Protein AF-A0A7D3WZM2-F1 (afdb_monomer_lite)

Secondary structure (DSSP, 8-state):
---HHHHHHHHHHHHHHHHHHHHIIIIITS-GGGPPPHHHHHHHHHHHHT--HHHHHHHHHT--

Foldseek 3Di:
DQDPVNVVVVVVVVLLVVLQVQLCVQAVPDPPVNHDDSLVSLVVSCVVSVHDSVVSVVSCVVVD

pLDDT: mean 89.92, std 9.89, range [45.97, 96.88]

Radius of gyration: 13.52 Å; chains: 1; bounding box: 32×25×36 Å

Sequence (64 aa):
MTTPAAVRQANLDQRNQRIRDAFYKRFTNVPRAQRPEREQVVAQLADEYFLSEKTVEKVLVGYR

Structure (mmCIF, N/CA/C/O backbone):
data_AF-A0A7D3WZM2-F1
#
_entry.id   AF-A0A7D3WZM2-F1
#
loop_
_atom_site.group_PDB
_atom_site.id
_atom_site.type_symbol
_atom_site.label_atom_id
_atom_site.label_alt_id
_atom_site.label_comp_id
_atom_site.label_asym_id
_atom_site.label_entity_id
_atom_site.label_seq_id
_atom_site.pdbx_PDB_ins_code
_atom_site.Cartn_x
_atom_site.Cartn_y
_atom_site.Cartn_z
_atom_site.occupancy
_atom_site.B_iso_or_equiv
_atom_site.auth_seq_id
_atom_site.auth_comp_id
_atom_site.auth_asym_id
_atom_site.auth_atom_id
_at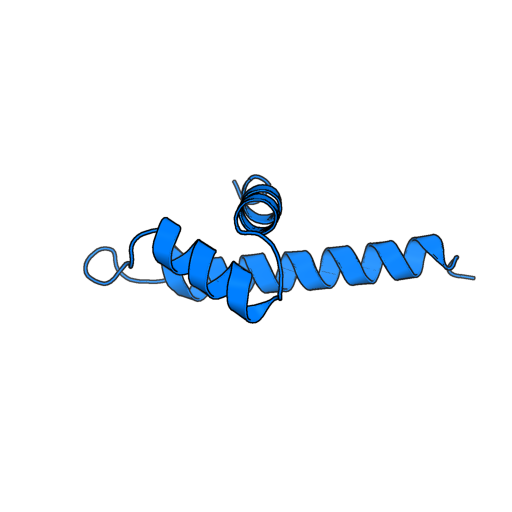om_site.pdbx_PDB_model_num
ATOM 1 N N . MET A 1 1 ?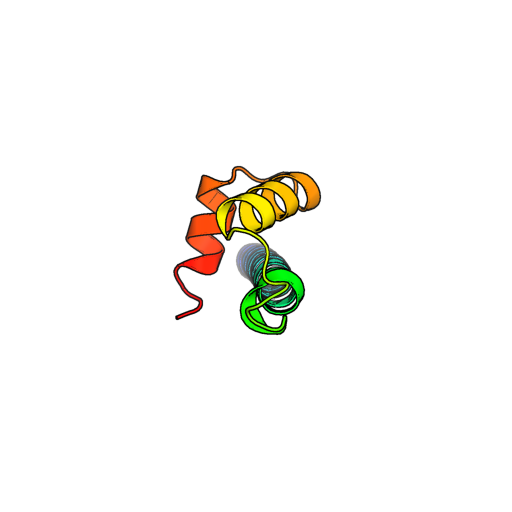 16.807 -17.033 -20.336 1.00 60.22 1 MET A N 1
ATOM 2 C CA . MET A 1 1 ? 17.364 -15.728 -19.916 1.00 60.22 1 MET A CA 1
ATOM 3 C C . MET A 1 1 ? 16.202 -14.788 -19.637 1.00 60.22 1 MET A C 1
ATOM 5 O O . MET A 1 1 ? 15.342 -14.656 -20.498 1.00 60.22 1 MET A O 1
ATOM 9 N N . THR A 1 2 ? 16.113 -14.201 -18.444 1.00 71.38 2 THR A N 1
ATOM 10 C CA . THR A 1 2 ? 15.098 -13.184 -18.125 1.00 71.38 2 THR A CA 1
ATOM 11 C C . THR A 1 2 ? 15.493 -11.859 -18.765 1.00 71.38 2 THR A C 1
ATOM 13 O O . THR A 1 2 ? 16.630 -11.410 -18.641 1.00 71.38 2 THR A O 1
ATOM 16 N N . THR A 1 3 ? 14.569 -11.236 -19.495 1.00 87.31 3 THR A N 1
ATOM 17 C CA . THR A 1 3 ? 14.828 -9.930 -20.106 1.00 87.31 3 THR A CA 1
ATOM 18 C C . THR A 1 3 ? 14.830 -8.840 -19.027 1.00 87.31 3 THR A C 1
ATOM 20 O O . THR A 1 3 ? 14.114 -8.964 -18.027 1.00 87.31 3 THR A O 1
ATOM 23 N N . PRO A 1 4 ? 15.560 -7.727 -19.215 1.00 86.25 4 PRO A N 1
ATOM 24 C CA . PRO A 1 4 ? 15.497 -6.588 -18.297 1.00 86.25 4 PRO A CA 1
ATOM 25 C C . PRO A 1 4 ? 14.067 -6.072 -18.066 1.00 86.25 4 PRO A C 1
ATOM 27 O O . PRO A 1 4 ? 13.741 -5.614 -16.973 1.00 86.25 4 PRO A O 1
ATOM 30 N N . ALA A 1 5 ? 13.194 -6.184 -19.072 1.00 87.69 5 ALA A N 1
ATOM 31 C CA . ALA A 1 5 ? 11.776 -5.852 -18.957 1.00 87.69 5 ALA A CA 1
ATOM 32 C C . ALA A 1 5 ? 11.032 -6.786 -17.985 1.00 87.69 5 ALA A C 1
ATOM 34 O O . ALA A 1 5 ? 10.298 -6.302 -17.126 1.00 87.69 5 ALA A O 1
ATOM 35 N N . ALA A 1 6 ? 11.273 -8.100 -18.060 1.00 89.12 6 ALA A N 1
ATOM 36 C CA . ALA A 1 6 ? 10.665 -9.074 -17.154 1.00 89.12 6 ALA A CA 1
ATOM 37 C C . ALA A 1 6 ? 11.088 -8.848 -15.693 1.00 89.12 6 ALA A C 1
ATOM 39 O O . ALA A 1 6 ? 10.263 -8.936 -14.789 1.00 89.12 6 ALA A O 1
ATOM 40 N N . VAL A 1 7 ? 12.354 -8.487 -15.459 1.00 91.88 7 VAL A N 1
ATOM 41 C CA . VAL A 1 7 ? 12.858 -8.179 -14.108 1.00 91.88 7 VAL A CA 1
ATOM 42 C C . VAL A 1 7 ? 12.211 -6.911 -13.545 1.00 91.88 7 VAL A C 1
ATOM 44 O O . VAL A 1 7 ? 11.792 -6.890 -12.389 1.00 91.88 7 VAL A O 1
ATOM 47 N N . ARG A 1 8 ? 12.075 -5.855 -14.360 1.00 90.50 8 ARG A N 1
ATOM 48 C CA . ARG A 1 8 ? 11.376 -4.625 -13.946 1.00 90.50 8 ARG A CA 1
ATOM 49 C C . ARG A 1 8 ? 9.921 -4.904 -13.583 1.00 90.50 8 ARG A C 1
ATOM 51 O O . ARG A 1 8 ? 9.461 -4.408 -12.559 1.00 90.50 8 ARG A O 1
ATOM 58 N N . GLN A 1 9 ? 9.229 -5.710 -14.387 1.00 91.38 9 GLN A N 1
ATOM 59 C CA . GLN A 1 9 ? 7.843 -6.079 -14.121 1.00 91.38 9 GLN A CA 1
ATOM 60 C C . GLN A 1 9 ? 7.715 -6.878 -12.818 1.00 91.38 9 GLN A C 1
ATOM 62 O O . GLN A 1 9 ? 6.920 -6.509 -11.962 1.00 91.38 9 GLN A O 1
ATOM 67 N N . ALA A 1 10 ? 8.570 -7.881 -12.604 1.00 92.81 10 ALA A N 1
ATOM 68 C CA . ALA A 1 10 ? 8.573 -8.665 -11.370 1.00 92.81 10 ALA A CA 1
ATOM 69 C C . ALA A 1 10 ? 8.804 -7.798 -10.116 1.00 92.81 10 ALA A C 1
ATOM 71 O O . ALA A 1 10 ? 8.132 -7.978 -9.102 1.00 92.81 10 ALA A O 1
ATOM 72 N N . ASN A 1 11 ? 9.704 -6.811 -10.191 1.00 94.06 11 ASN A N 1
ATOM 73 C CA .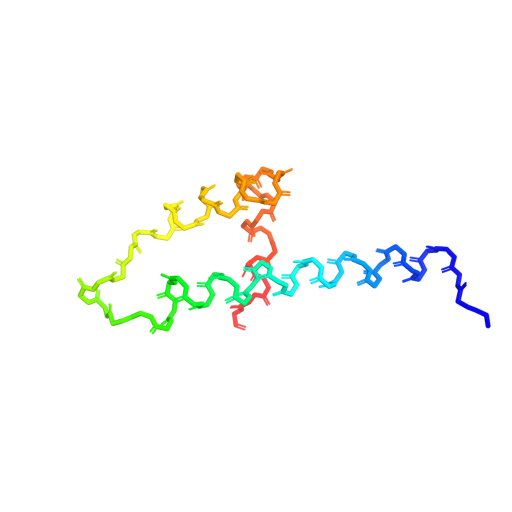 ASN A 1 11 ? 9.939 -5.871 -9.091 1.00 94.06 11 ASN A CA 1
ATOM 74 C C . ASN A 1 11 ? 8.722 -4.972 -8.822 1.00 94.06 11 ASN A C 1
ATOM 76 O O . ASN A 1 11 ? 8.390 -4.706 -7.663 1.00 94.06 11 ASN A O 1
ATOM 80 N N . LEU A 1 12 ? 8.048 -4.506 -9.879 1.00 93.25 12 LEU A N 1
ATOM 81 C CA . LEU A 1 12 ? 6.810 -3.734 -9.751 1.00 93.25 12 LEU A CA 1
ATOM 82 C C . LEU A 1 12 ? 5.707 -4.568 -9.099 1.00 93.25 12 LEU A C 1
ATOM 84 O O . LEU A 1 12 ? 5.060 -4.089 -8.169 1.00 93.25 12 LEU A O 1
ATOM 88 N N . ASP A 1 13 ? 5.533 -5.814 -9.531 1.00 93.88 13 ASP A N 1
ATOM 89 C CA . ASP A 1 13 ? 4.530 -6.725 -8.981 1.00 93.88 13 ASP A CA 1
ATOM 90 C C . ASP A 1 13 ? 4.816 -7.041 -7.513 1.00 93.88 13 ASP A C 1
ATOM 92 O O . ASP A 1 13 ? 3.910 -6.980 -6.680 1.00 93.88 13 ASP A O 1
ATOM 96 N N . GLN A 1 14 ? 6.085 -7.265 -7.162 1.00 95.50 14 GLN A N 1
ATOM 97 C CA . GLN A 1 14 ? 6.494 -7.480 -5.777 1.00 95.50 14 GLN A CA 1
ATOM 98 C C . GLN A 1 14 ? 6.199 -6.256 -4.899 1.00 95.50 14 GLN A C 1
ATOM 100 O O . GLN A 1 14 ? 5.667 -6.407 -3.797 1.00 95.50 14 GLN A O 1
ATOM 105 N N . ARG A 1 15 ? 6.504 -5.037 -5.366 1.00 95.12 15 ARG A N 1
ATOM 106 C CA . ARG A 1 15 ? 6.162 -3.804 -4.637 1.00 95.12 15 ARG A CA 1
ATOM 107 C C . ARG A 1 15 ? 4.650 -3.672 -4.466 1.00 95.12 15 ARG A C 1
ATOM 109 O O . ARG A 1 15 ? 4.182 -3.392 -3.367 1.00 95.12 15 ARG A O 1
ATOM 116 N N . ASN A 1 16 ? 3.891 -3.897 -5.536 1.00 95.12 16 ASN A N 1
ATOM 117 C CA . ASN A 1 16 ? 2.435 -3.793 -5.519 1.00 95.12 16 ASN A CA 1
ATOM 118 C C . ASN A 1 16 ? 1.808 -4.811 -4.556 1.00 95.12 16 ASN A C 1
ATOM 120 O O . ASN A 1 16 ? 0.855 -4.479 -3.854 1.00 95.12 16 ASN A O 1
ATOM 124 N N . GLN A 1 17 ? 2.369 -6.020 -4.471 1.00 95.12 17 GLN A N 1
ATOM 125 C CA . GLN A 1 17 ? 1.931 -7.018 -3.501 1.00 95.12 17 GLN A CA 1
ATOM 126 C C . GLN A 1 17 ? 2.190 -6.564 -2.061 1.00 95.12 17 GLN A C 1
ATOM 128 O O . GLN A 1 17 ? 1.286 -6.632 -1.235 1.00 95.12 17 GLN A O 1
ATOM 133 N N . ARG A 1 18 ? 3.371 -6.005 -1.769 1.00 95.88 18 ARG A N 1
ATOM 134 C CA . ARG A 1 18 ? 3.686 -5.473 -0.429 1.00 95.88 18 ARG A CA 1
ATOM 135 C C . ARG A 1 18 ? 2.729 -4.357 -0.001 1.00 95.88 18 ARG A C 1
ATOM 137 O O . ARG A 1 18 ? 2.280 -4.353 1.142 1.00 95.88 18 ARG A O 1
ATOM 144 N N . ILE A 1 19 ? 2.371 -3.458 -0.922 1.00 95.62 19 ILE A N 1
ATOM 145 C CA . ILE A 1 19 ? 1.382 -2.394 -0.678 1.00 95.62 19 ILE A CA 1
ATOM 146 C C . ILE A 1 19 ? 0.017 -2.997 -0.309 1.00 95.62 19 ILE A C 1
ATOM 148 O O . ILE A 1 19 ? -0.606 -2.560 0.659 1.00 95.62 19 ILE A O 1
ATOM 152 N N . ARG A 1 20 ? -0.437 -4.027 -1.035 1.00 95.00 20 ARG A N 1
ATOM 153 C CA . ARG A 1 20 ? -1.707 -4.723 -0.752 1.00 95.00 20 ARG A CA 1
ATOM 154 C C . ARG A 1 20 ? -1.690 -5.427 0.597 1.00 95.00 20 ARG A C 1
ATOM 156 O O . ARG A 1 20 ? -2.636 -5.280 1.363 1.00 95.00 20 ARG A O 1
ATOM 163 N N . ASP A 1 21 ? -0.612 -6.137 0.912 1.00 94.94 21 ASP A N 1
ATOM 164 C CA . ASP A 1 21 ? -0.477 -6.845 2.187 1.00 94.94 21 ASP A CA 1
ATOM 165 C C . ASP A 1 21 ? -0.468 -5.863 3.369 1.00 94.94 21 ASP A C 1
ATOM 167 O O . ASP 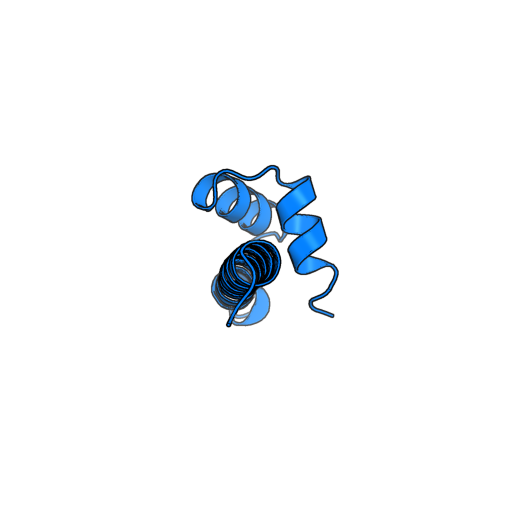A 1 21 ? -1.085 -6.116 4.407 1.00 94.94 21 ASP A O 1
ATOM 171 N N . ALA A 1 22 ? 0.204 -4.718 3.215 1.00 95.00 22 ALA A N 1
ATOM 172 C CA . ALA A 1 22 ? 0.218 -3.660 4.219 1.00 95.00 22 ALA A CA 1
ATOM 173 C C . ALA A 1 22 ? -1.173 -3.032 4.400 1.00 95.00 22 ALA A C 1
ATOM 175 O O . ALA A 1 22 ? -1.631 -2.879 5.535 1.00 95.00 22 ALA A O 1
ATOM 176 N N . PHE A 1 23 ? -1.881 -2.749 3.302 1.00 94.62 23 PHE A N 1
ATOM 177 C CA . PHE A 1 23 ? -3.261 -2.265 3.348 1.00 94.62 23 PHE A CA 1
ATOM 178 C C . PHE A 1 23 ? -4.194 -3.271 4.035 1.00 94.62 23 PHE A C 1
ATOM 180 O O . PHE A 1 23 ? -4.943 -2.903 4.940 1.00 94.62 23 PHE A O 1
ATOM 187 N N . TYR A 1 24 ? -4.107 -4.555 3.677 1.00 92.62 24 TYR A N 1
ATOM 188 C CA . TYR A 1 24 ? -4.899 -5.615 4.298 1.00 92.62 24 TYR A CA 1
ATOM 189 C C . TYR A 1 24 ? -4.682 -5.664 5.813 1.00 92.62 24 TYR A C 1
ATOM 191 O O . TYR A 1 24 ? -5.649 -5.693 6.569 1.00 92.62 24 TYR A O 1
ATOM 199 N N . LYS A 1 25 ? -3.428 -5.602 6.276 1.00 92.44 25 LYS A N 1
ATOM 200 C CA . LYS A 1 25 ? -3.102 -5.619 7.711 1.00 92.44 25 LYS A CA 1
ATOM 201 C C . LYS A 1 25 ? -3.638 -4.403 8.466 1.00 92.44 25 LYS A C 1
ATOM 203 O O . LYS A 1 25 ? -4.095 -4.567 9.591 1.00 92.44 25 LYS A O 1
ATOM 208 N N . ARG A 1 26 ? -3.567 -3.207 7.871 1.00 91.38 26 ARG A N 1
ATOM 209 C CA . ARG A 1 26 ? -3.917 -1.933 8.530 1.00 91.38 26 ARG A CA 1
ATOM 210 C C . ARG A 1 26 ? -5.400 -1.573 8.437 1.00 91.38 26 ARG A C 1
ATOM 212 O O . ARG A 1 26 ? -5.896 -0.856 9.296 1.00 91.38 26 ARG A O 1
ATOM 219 N N . PHE A 1 27 ? -6.104 -2.060 7.417 1.00 89.62 27 PHE A N 1
ATOM 220 C CA . PHE A 1 27 ? -7.502 -1.708 7.161 1.00 89.62 27 PHE A CA 1
ATOM 221 C C . PHE A 1 27 ? -8.433 -2.925 7.225 1.00 89.62 27 PHE A C 1
ATOM 223 O O . PHE A 1 27 ? -9.388 -2.944 8.004 1.00 89.62 27 PHE A O 1
ATOM 230 N N . THR A 1 28 ? -8.165 -3.967 6.436 1.00 86.69 28 THR A N 1
ATOM 231 C CA . THR A 1 28 ? -9.094 -5.100 6.276 1.00 86.69 28 THR A CA 1
ATOM 232 C C . THR A 1 28 ? -9.105 -6.041 7.483 1.00 86.69 28 THR A C 1
ATOM 234 O O . THR A 1 28 ? -10.180 -6.410 7.952 1.00 86.69 28 THR A O 1
ATOM 237 N N . ASN A 1 29 ? -7.932 -6.387 8.018 1.00 89.62 29 ASN A N 1
ATOM 238 C CA . ASN A 1 29 ? -7.747 -7.348 9.112 1.00 89.62 29 ASN A CA 1
ATOM 239 C C . ASN A 1 29 ? -7.975 -6.749 10.513 1.00 89.62 29 ASN A C 1
ATOM 241 O O . ASN A 1 29 ? -7.797 -7.427 11.522 1.00 89.62 29 ASN A O 1
ATOM 245 N N . VAL A 1 30 ? -8.337 -5.469 10.588 1.00 87.88 30 VAL A N 1
ATOM 246 C CA . VAL A 1 30 ? -8.596 -4.767 11.848 1.00 87.88 30 VAL A CA 1
ATOM 247 C C . VAL A 1 30 ? -10.095 -4.841 12.175 1.00 87.88 30 VAL A C 1
ATOM 249 O O . VAL A 1 30 ? -10.922 -4.687 11.262 1.00 87.88 30 VAL A O 1
ATOM 252 N N . PRO A 1 31 ? -10.484 -5.057 13.451 1.00 88.94 31 PRO A N 1
ATOM 253 C CA . PRO A 1 31 ? -11.882 -5.001 13.869 1.00 88.94 31 PRO A CA 1
ATOM 254 C C . PRO A 1 31 ? -12.533 -3.677 13.470 1.00 88.94 31 PRO A C 1
ATOM 256 O O . PRO A 1 31 ? -11.915 -2.622 13.582 1.00 88.94 31 PRO A O 1
ATOM 259 N N . ARG A 1 32 ? -13.809 -3.705 13.067 1.00 83.62 32 ARG A N 1
ATOM 260 C CA . ARG A 1 32 ? -14.517 -2.514 12.556 1.00 83.62 32 ARG A CA 1
ATOM 261 C C . ARG A 1 32 ? -14.459 -1.313 13.507 1.00 83.62 32 ARG A C 1
ATOM 263 O O . ARG A 1 32 ? -14.355 -0.192 13.035 1.00 83.62 32 ARG A O 1
ATOM 270 N N . ALA A 1 33 ? -14.488 -1.550 14.819 1.00 87.50 33 ALA A N 1
ATOM 271 C CA . ALA A 1 33 ? -14.415 -0.500 15.838 1.00 87.50 33 ALA A CA 1
ATOM 272 C C . ALA A 1 33 ? -13.052 0.220 15.908 1.00 87.50 33 ALA A C 1
ATOM 274 O O . ALA A 1 33 ? -12.975 1.316 16.443 1.00 87.50 33 ALA A O 1
ATOM 275 N N . GLN A 1 34 ? -11.987 -0.398 15.393 1.00 85.06 34 GLN A N 1
ATOM 276 C CA . GLN A 1 34 ? -10.617 0.131 15.395 1.00 85.06 34 GLN A CA 1
ATOM 277 C C . GLN A 1 34 ? -10.115 0.425 13.977 1.00 85.06 34 GLN A C 1
ATOM 279 O O . GLN A 1 34 ? -8.952 0.775 13.794 1.00 85.06 34 GLN A O 1
ATOM 284 N N . ARG A 1 35 ? -10.963 0.220 12.962 1.00 88.94 35 ARG A N 1
ATOM 285 C CA . ARG A 1 35 ? -10.574 0.372 11.566 1.00 88.94 35 ARG A CA 1
ATOM 286 C C . ARG A 1 35 ? -10.356 1.864 11.282 1.00 88.94 35 ARG A C 1
ATOM 288 O O . ARG A 1 35 ? -11.318 2.620 11.401 1.00 88.94 35 ARG A O 1
ATOM 295 N N . PRO A 1 36 ? -9.135 2.282 10.911 1.00 87.62 36 PRO A N 1
ATOM 296 C CA . PRO A 1 36 ? -8.878 3.661 10.512 1.00 87.62 36 PRO A CA 1
ATOM 297 C C . PRO A 1 36 ? -9.619 3.995 9.215 1.00 87.62 36 PRO A C 1
ATOM 299 O O . PRO A 1 36 ? -10.009 3.097 8.460 1.00 87.62 36 PRO A O 1
ATOM 302 N N . GLU A 1 37 ? -9.769 5.286 8.925 1.00 92.50 37 GLU A N 1
ATOM 303 C CA . GLU A 1 37 ? -10.339 5.714 7.651 1.00 92.50 37 GLU A CA 1
ATOM 304 C C . GLU A 1 37 ? -9.456 5.249 6.494 1.00 92.50 37 GLU A C 1
ATOM 306 O O . GLU A 1 37 ? -8.223 5.277 6.561 1.00 92.50 37 GLU A O 1
ATOM 311 N N . ARG A 1 38 ? -10.088 4.812 5.402 1.00 91.19 38 ARG A N 1
ATOM 312 C CA . ARG A 1 38 ? -9.364 4.245 4.257 1.00 91.19 38 ARG A CA 1
ATOM 313 C C . ARG A 1 38 ? -8.336 5.230 3.698 1.00 91.19 38 ARG A C 1
ATOM 315 O O . ARG A 1 38 ? -7.215 4.830 3.400 1.00 91.19 38 ARG A O 1
ATOM 322 N N . GLU A 1 39 ? -8.723 6.497 3.588 1.00 93.38 39 GLU A N 1
ATOM 323 C CA . GLU A 1 39 ? -7.876 7.587 3.093 1.00 93.38 39 GLU A CA 1
ATOM 324 C C . GLU A 1 39 ? -6.622 7.772 3.956 1.00 93.38 39 GLU A C 1
ATOM 326 O O . GLU A 1 39 ? -5.533 7.951 3.420 1.00 93.38 39 GLU A O 1
ATOM 331 N N . GLN A 1 40 ? -6.729 7.609 5.280 1.00 94.56 40 GLN A N 1
ATOM 332 C CA . GLN A 1 40 ? -5.576 7.696 6.183 1.00 94.56 40 GLN A CA 1
ATOM 333 C C . GLN A 1 40 ? -4.574 6.568 5.928 1.00 94.56 40 GLN A C 1
ATOM 335 O O . GLN A 1 40 ? -3.367 6.800 5.902 1.00 94.56 40 GLN A O 1
ATOM 340 N N . V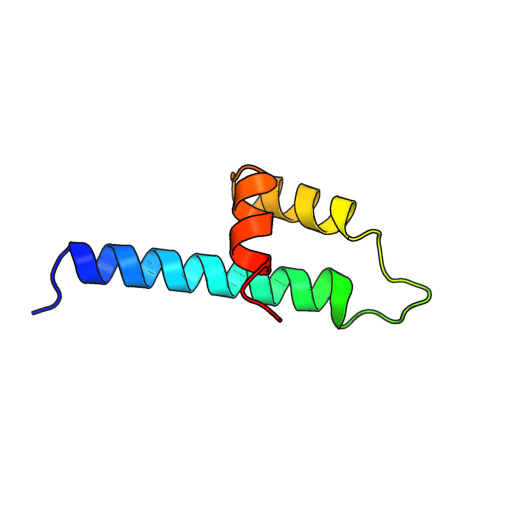AL A 1 41 ? -5.060 5.343 5.711 1.00 94.31 41 VAL A N 1
ATOM 341 C CA . VAL A 1 41 ? -4.189 4.200 5.391 1.00 94.31 41 VAL A CA 1
ATOM 342 C C . VAL A 1 41 ? -3.540 4.385 4.020 1.00 94.31 41 VAL A C 1
ATOM 344 O O . VAL A 1 41 ? -2.370 4.054 3.849 1.00 94.31 41 VAL A O 1
ATOM 347 N N . VAL A 1 42 ? -4.271 4.932 3.047 1.00 95.44 42 VAL A N 1
ATOM 348 C CA . VAL A 1 42 ? -3.744 5.230 1.709 1.00 95.44 42 VAL A CA 1
ATOM 349 C C . VAL A 1 42 ? -2.659 6.305 1.766 1.00 95.44 42 VAL A C 1
ATOM 351 O O . VAL A 1 42 ? -1.602 6.090 1.177 1.00 95.44 42 VAL A O 1
ATOM 354 N N . ALA A 1 43 ? -2.867 7.391 2.513 1.00 96.38 43 ALA A N 1
ATOM 355 C CA . ALA A 1 43 ? -1.865 8.437 2.722 1.00 96.38 43 ALA A CA 1
ATOM 356 C C . ALA A 1 43 ? -0.596 7.883 3.394 1.00 96.38 43 ALA A C 1
ATOM 358 O O . ALA A 1 43 ? 0.508 8.072 2.892 1.00 96.38 43 ALA A O 1
ATOM 359 N N . GLN A 1 44 ? -0.743 7.075 4.452 1.00 95.94 44 GLN A N 1
ATOM 360 C CA . GLN A 1 44 ? 0.397 6.418 5.110 1.00 95.94 44 GLN A CA 1
ATOM 361 C C . GLN A 1 44 ? 1.194 5.517 4.156 1.00 95.94 44 GLN A C 1
ATOM 363 O O . GLN A 1 44 ? 2.422 5.491 4.200 1.00 95.94 44 GLN A O 1
ATOM 368 N N . LEU A 1 45 ? 0.509 4.753 3.300 1.00 96.00 45 LEU A N 1
ATOM 369 C CA . LEU A 1 45 ? 1.162 3.898 2.305 1.00 96.00 45 LEU A CA 1
ATOM 370 C C . LEU A 1 45 ? 1.798 4.715 1.173 1.00 96.00 45 LEU A C 1
ATOM 372 O O . LEU A 1 45 ? 2.822 4.306 0.631 1.00 96.00 45 LEU A O 1
ATOM 376 N N . ALA A 1 46 ? 1.209 5.849 0.798 1.00 96.88 46 ALA A N 1
ATOM 377 C CA . ALA A 1 46 ? 1.782 6.759 -0.187 1.00 96.88 46 ALA A CA 1
ATOM 378 C C . ALA A 1 46 ? 3.139 7.289 0.298 1.00 96.88 46 ALA A C 1
ATOM 380 O O . ALA A 1 46 ? 4.130 7.170 -0.426 1.00 96.88 46 ALA A O 1
ATOM 381 N N . ASP A 1 47 ? 3.204 7.734 1.553 1.00 96.69 47 ASP A N 1
ATOM 382 C CA . ASP A 1 47 ? 4.440 8.198 2.184 1.00 96.69 47 ASP A CA 1
ATOM 383 C C . ASP A 1 47 ? 5.474 7.070 2.343 1.00 96.69 47 ASP A C 1
ATOM 385 O O . ASP A 1 47 ? 6.627 7.221 1.943 1.00 96.69 47 ASP A O 1
ATOM 389 N N . GLU A 1 48 ? 5.067 5.905 2.860 1.00 95.81 48 GLU A N 1
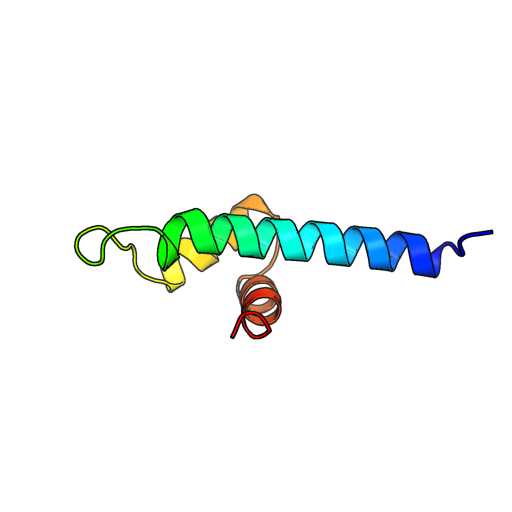ATOM 390 C CA . GLU A 1 48 ? 5.963 4.764 3.115 1.00 95.81 48 GLU A CA 1
ATOM 391 C C . GLU A 1 48 ? 6.633 4.225 1.844 1.00 95.81 48 GLU A C 1
ATOM 393 O O . GLU A 1 48 ? 7.794 3.811 1.868 1.00 95.81 48 GLU A O 1
ATOM 398 N N . TYR A 1 49 ? 5.905 4.221 0.725 1.00 95.00 49 TYR A N 1
ATOM 399 C CA . TYR A 1 49 ? 6.402 3.709 -0.552 1.00 95.00 49 TYR A CA 1
ATOM 400 C C . TYR A 1 49 ? 6.900 4.811 -1.495 1.00 95.00 49 TYR A C 1
ATOM 402 O O . TYR A 1 49 ? 7.311 4.492 -2.615 1.00 95.00 49 TYR A O 1
ATOM 410 N N . PHE A 1 50 ? 6.893 6.076 -1.058 1.00 95.75 50 PHE A N 1
ATOM 411 C CA . PHE A 1 50 ? 7.262 7.250 -1.857 1.00 95.75 50 PHE A CA 1
ATOM 412 C C . PHE A 1 50 ? 6.490 7.321 -3.186 1.00 95.75 50 PHE A C 1
ATOM 414 O O . PHE A 1 50 ? 7.052 7.540 -4.263 1.00 95.75 50 PHE A O 1
ATOM 421 N N . LEU A 1 51 ? 5.181 7.078 -3.118 1.00 95.25 51 LEU A N 1
ATOM 422 C CA . LEU A 1 51 ? 4.258 7.107 -4.249 1.00 95.25 51 LEU A CA 1
ATOM 423 C C . LEU A 1 51 ? 3.194 8.178 -4.030 1.00 95.25 51 LEU A C 1
ATOM 425 O O . LEU A 1 51 ? 2.909 8.571 -2.910 1.00 95.25 51 LEU A O 1
ATOM 429 N N . SER A 1 52 ? 2.539 8.616 -5.104 1.00 96.62 52 SER A N 1
ATOM 430 C CA . SER A 1 52 ? 1.319 9.410 -4.947 1.00 96.62 52 SER A CA 1
ATOM 431 C C . SER A 1 52 ? 0.168 8.541 -4.442 1.00 96.62 52 SER A C 1
ATOM 433 O O . SER A 1 52 ? 0.044 7.382 -4.851 1.00 96.62 52 SER A O 1
ATOM 435 N N . GLU A 1 53 ? -0.738 9.122 -3.654 1.00 95.25 53 GLU A N 1
ATOM 436 C CA . GLU A 1 53 ? -1.972 8.455 -3.210 1.00 95.25 53 GLU A CA 1
ATOM 437 C C . GLU A 1 53 ? -2.741 7.857 -4.392 1.00 95.25 53 GLU A C 1
ATOM 439 O O . GLU A 1 53 ? -3.107 6.688 -4.373 1.00 95.25 53 GLU A O 1
ATOM 444 N N . LYS A 1 54 ? -2.855 8.592 -5.507 1.00 94.94 54 LYS A N 1
ATOM 445 C CA . LYS A 1 54 ? -3.467 8.101 -6.756 1.00 94.94 54 LYS A CA 1
ATOM 446 C C . LYS A 1 54 ? -2.821 6.815 -7.289 1.00 94.94 54 LYS A C 1
ATOM 448 O O . LYS A 1 54 ? -3.491 6.002 -7.924 1.00 94.94 54 LYS A O 1
ATOM 453 N N . THR A 1 55 ? -1.515 6.639 -7.102 1.00 94.94 55 THR A N 1
ATOM 454 C CA . THR A 1 55 ? -0.806 5.424 -7.527 1.00 94.94 55 THR A CA 1
ATOM 455 C C . THR A 1 55 ? -1.095 4.268 -6.581 1.00 94.94 55 THR A C 1
ATOM 457 O O . THR A 1 55 ? -1.373 3.167 -7.052 1.00 94.94 55 THR A O 1
ATOM 460 N N . VAL A 1 56 ? -1.087 4.518 -5.271 1.00 95.00 56 VAL A N 1
ATOM 461 C CA . VAL A 1 56 ? -1.467 3.525 -4.256 1.00 95.00 56 VAL A CA 1
ATOM 462 C C . VAL A 1 56 ? -2.907 3.067 -4.477 1.00 95.00 56 VAL A C 1
ATOM 464 O O . VAL A 1 56 ? -3.159 1.871 -4.579 1.00 95.00 56 VAL A O 1
ATOM 467 N N . GLU A 1 57 ? -3.828 4.005 -4.688 1.00 94.06 57 GLU A N 1
ATOM 468 C CA . GLU A 1 57 ? -5.216 3.741 -5.065 1.00 94.06 57 GLU A CA 1
ATOM 469 C C . GLU A 1 57 ? -5.308 2.787 -6.254 1.00 94.06 57 GLU A C 1
ATOM 471 O O . GLU A 1 57 ? -5.942 1.743 -6.153 1.00 94.06 57 GLU A O 1
ATOM 476 N N . LYS A 1 58 ? -4.605 3.069 -7.359 1.00 94.12 58 LYS A N 1
ATOM 477 C CA . LYS A 1 58 ? -4.573 2.180 -8.536 1.00 94.12 58 LYS A CA 1
ATOM 478 C C . LYS A 1 58 ? -4.073 0.771 -8.215 1.00 94.12 58 LYS A C 1
ATOM 480 O O . LYS A 1 58 ? -4.601 -0.194 -8.764 1.00 94.12 58 LYS A O 1
ATOM 485 N N . VAL A 1 59 ? -3.068 0.638 -7.348 1.00 93.31 59 VAL A N 1
ATOM 486 C CA . VAL A 1 59 ? -2.555 -0.671 -6.905 1.00 93.31 59 VAL A CA 1
ATOM 487 C C . VAL A 1 59 ? -3.621 -1.444 -6.118 1.00 93.31 59 VAL A C 1
ATOM 489 O O . VAL A 1 59 ? -3.719 -2.670 -6.268 1.00 93.31 59 VAL A O 1
ATOM 492 N N . LEU A 1 60 ? -4.426 -0.729 -5.326 1.00 91.38 60 LEU A N 1
ATOM 493 C CA . LEU A 1 60 ? -5.508 -1.267 -4.500 1.00 91.38 60 LEU A CA 1
ATOM 494 C C . LEU A 1 60 ? -6.823 -1.492 -5.269 1.00 91.38 60 LEU A C 1
ATOM 496 O O . LEU A 1 60 ? -7.583 -2.372 -4.883 1.00 91.38 60 LEU A O 1
ATOM 500 N N . VAL A 1 61 ? -7.099 -0.773 -6.367 1.00 83.19 61 VAL A N 1
ATOM 501 C CA . VAL A 1 61 ? -8.317 -0.964 -7.190 1.00 83.19 61 VAL A CA 1
ATOM 502 C C . VAL A 1 61 ? -8.410 -2.390 -7.751 1.00 83.19 61 VAL A C 1
ATOM 504 O O . VAL A 1 61 ? -9.506 -2.918 -7.907 1.00 83.19 61 VAL A O 1
ATOM 507 N N . GLY A 1 62 ? -7.271 -3.042 -8.003 1.00 62.22 62 GLY A N 1
ATOM 508 C CA . GLY A 1 62 ? -7.211 -4.451 -8.413 1.00 62.22 62 GLY A CA 1
ATOM 509 C C . GLY A 1 62 ? -7.314 -5.469 -7.268 1.00 62.22 62 GLY A C 1
ATOM 510 O O . GLY A 1 62 ? -7.138 -6.654 -7.520 1.00 62.22 62 GLY A O 1
ATOM 511 N N . TYR A 1 63 ? -7.532 -5.031 -6.024 1.00 55.25 63 TYR A N 1
ATOM 512 C CA . TYR A 1 63 ? -7.614 -5.871 -4.820 1.00 55.25 63 TYR A CA 1
ATOM 513 C C . TYR A 1 63 ? -9.074 -6.054 -4.364 1.00 55.25 63 TYR A C 1
ATOM 515 O O . TYR A 1 63 ? -9.400 -5.849 -3.193 1.00 55.25 63 TYR A O 1
ATOM 523 N N . ARG A 1 64 ? -9.965 -6.348 -5.317 1.00 45.97 64 ARG A N 1
ATOM 524 C CA . ARG A 1 64 ? -11.399 -6.557 -5.086 1.00 45.97 64 ARG A CA 1
ATOM 525 C C . ARG A 1 64 ? -11.760 -8.031 -5.174 1.00 45.97 64 ARG A C 1
ATOM 527 O O . ARG A 1 64 ? -11.193 -8.704 -6.061 1.00 45.97 64 ARG A O 1
#